Protein AF-A0A7S3W9U7-F1 (afdb_monomer_lite)

pLDDT: mean 86.42, std 11.32, range [38.97, 96.06]

Secondary structure (DSSP, 8-state):
---S-----TT---PPP-----SSTT-EEEEEEEEE-TTS-EEEEEEEEE-----EEES-S--------TT--------EEE-SSS------------TT-

Radius of gyration: 26.74 Å; chains: 1; bounding box: 64×25×73 Å

Structure (mmCIF, N/CA/C/O backbone):
data_AF-A0A7S3W9U7-F1
#
_entry.id   AF-A0A7S3W9U7-F1
#
loop_
_atom_site.group_PDB
_atom_site.id
_atom_site.type_symbol
_atom_site.label_atom_id
_atom_site.label_alt_id
_atom_site.label_comp_id
_atom_site.label_asym_id
_atom_site.label_entity_id
_atom_site.label_seq_id
_atom_site.pdbx_PDB_ins_code
_atom_site.Cartn_x
_atom_site.Cartn_y
_atom_site.Cartn_z
_atom_site.occupancy
_atom_site.B_iso_or_equiv
_atom_site.auth_seq_id
_atom_site.auth_comp_id
_atom_site.auth_asym_id
_atom_site.auth_atom_id
_atom_site.pdbx_PDB_model_num
ATOM 1 N N . ILE A 1 1 ? 9.852 11.378 -12.427 1.00 47.91 1 ILE A N 1
ATOM 2 C CA . ILE A 1 1 ? 10.673 10.814 -13.528 1.00 47.91 1 ILE A CA 1
ATOM 3 C C . ILE A 1 1 ? 11.844 11.771 -13.715 1.00 47.91 1 ILE A C 1
ATOM 5 O O . ILE A 1 1 ? 11.587 12.896 -14.115 1.00 47.91 1 ILE A O 1
ATOM 9 N N . SER A 1 2 ? 13.069 11.423 -13.310 1.00 54.06 2 SER A N 1
ATOM 10 C CA . SER A 1 2 ? 14.172 12.405 -13.241 1.00 54.06 2 SER A CA 1
ATOM 11 C C . SER A 1 2 ? 15.093 12.453 -14.465 1.00 54.06 2 SER A C 1
ATOM 13 O O . SER A 1 2 ? 15.900 13.371 -14.552 1.00 54.06 2 SER A O 1
ATOM 15 N N . SER A 1 3 ? 14.972 11.562 -15.452 1.00 58.53 3 SER A N 1
ATOM 16 C CA . SER A 1 3 ? 15.714 11.714 -16.711 1.00 58.53 3 SER A CA 1
ATOM 17 C C . SER A 1 3 ? 14.983 11.071 -17.890 1.00 58.53 3 SER A C 1
ATOM 19 O O . SER A 1 3 ? 14.531 9.931 -17.827 1.00 58.53 3 SER A O 1
ATOM 21 N N . SER A 1 4 ? 14.839 11.824 -18.983 1.00 74.50 4 SER A N 1
ATOM 22 C CA . SER A 1 4 ? 14.251 11.365 -20.253 1.00 74.50 4 SER A CA 1
ATOM 23 C C . SER A 1 4 ? 15.307 10.924 -21.275 1.00 74.50 4 SER A C 1
ATOM 25 O O . SER A 1 4 ? 14.960 10.489 -22.373 1.00 74.50 4 SER A O 1
ATOM 27 N N . LYS A 1 5 ? 16.598 11.057 -20.936 1.00 83.69 5 LYS A N 1
ATOM 28 C CA . LYS A 1 5 ? 17.762 10.742 -21.778 1.00 83.69 5 LYS A CA 1
ATOM 29 C C . LYS A 1 5 ? 18.934 10.278 -20.904 1.00 83.69 5 LYS A C 1
ATOM 31 O O . LYS A 1 5 ? 19.035 10.687 -19.750 1.00 83.69 5 LYS A O 1
ATOM 36 N N . GLY A 1 6 ? 19.825 9.462 -21.466 1.00 86.62 6 GLY A N 1
ATOM 37 C CA . GLY A 1 6 ? 21.027 8.960 -20.796 1.00 86.62 6 GLY A CA 1
ATOM 38 C C . GLY A 1 6 ? 21.968 8.240 -21.767 1.00 86.62 6 GLY A C 1
ATOM 39 O O . GLY A 1 6 ? 21.616 8.033 -22.927 1.00 86.62 6 GLY A O 1
ATOM 40 N N . SER A 1 7 ? 23.157 7.870 -21.288 1.00 87.25 7 SER A N 1
ATOM 41 C CA . SER A 1 7 ? 24.150 7.084 -22.030 1.00 87.25 7 SER A CA 1
ATOM 42 C C . SER A 1 7 ? 24.588 5.884 -21.193 1.00 87.25 7 SER A C 1
ATOM 44 O O . SER A 1 7 ? 24.703 5.994 -19.973 1.00 87.25 7 SER A O 1
ATOM 46 N N . ILE A 1 8 ? 24.806 4.741 -21.843 1.00 87.94 8 ILE A N 1
ATOM 47 C CA . ILE A 1 8 ? 25.222 3.486 -21.213 1.00 87.94 8 ILE A CA 1
ATOM 48 C C . ILE A 1 8 ? 26.437 2.982 -21.986 1.00 87.94 8 ILE A C 1
ATOM 50 O O . ILE A 1 8 ? 26.384 2.855 -23.210 1.00 87.94 8 ILE A O 1
ATOM 54 N N . ALA A 1 9 ? 27.538 2.727 -21.282 1.00 90.88 9 ALA A N 1
ATOM 55 C CA . ALA A 1 9 ? 28.748 2.197 -21.899 1.00 90.88 9 ALA A CA 1
ATOM 56 C C . ALA A 1 9 ? 28.573 0.714 -22.299 1.00 90.88 9 ALA A C 1
ATOM 58 O O . ALA A 1 9 ? 27.708 0.025 -21.750 1.00 90.88 9 ALA A O 1
ATOM 59 N N . PRO A 1 10 ? 29.390 0.190 -23.231 1.00 90.75 10 PRO A N 1
ATOM 60 C CA . PRO A 1 10 ? 29.332 -1.216 -23.622 1.00 90.75 10 PRO A CA 1
ATOM 61 C C . PRO A 1 10 ? 29.437 -2.161 -22.417 1.00 90.75 10 PRO A C 1
ATOM 63 O O . PRO A 1 10 ? 30.281 -1.980 -21.542 1.00 90.75 10 PRO A O 1
ATOM 66 N N . GLY A 1 11 ? 28.551 -3.158 -22.361 1.00 92.31 11 GLY A N 1
ATOM 67 C CA . GLY A 1 11 ? 28.493 -4.135 -21.268 1.00 92.31 11 GLY A CA 1
ATOM 68 C C . GLY A 1 11 ? 27.947 -3.602 -19.937 1.00 92.31 11 GLY A C 1
ATOM 69 O O . GLY A 1 11 ? 27.839 -4.370 -18.986 1.00 92.31 11 GLY A O 1
ATOM 70 N N . GLN A 1 12 ? 27.586 -2.318 -19.845 1.00 93.19 12 GLN A N 1
ATOM 71 C CA . GLN A 1 12 ? 27.002 -1.738 -18.636 1.00 93.19 12 GLN A CA 1
ATOM 72 C C . GLN A 1 12 ? 25.475 -1.833 -18.632 1.00 93.19 12 GLN A C 1
ATOM 74 O O . GLN A 1 12 ? 24.825 -1.983 -19.665 1.00 93.19 12 GLN A O 1
ATOM 79 N N . SER A 1 13 ? 24.898 -1.714 -17.437 1.00 89.19 13 SER A N 1
ATOM 80 C CA . SER A 1 13 ? 23.452 -1.668 -17.214 1.00 89.19 13 SER A CA 1
ATOM 81 C C . SER A 1 13 ? 23.068 -0.382 -16.491 1.00 89.19 13 SER A C 1
ATOM 83 O O . SER A 1 13 ? 23.823 0.120 -15.661 1.00 89.19 13 SER A O 1
ATOM 85 N N . TYR A 1 14 ? 21.877 0.143 -16.781 1.00 86.62 14 TYR A N 1
ATOM 86 C CA . TYR A 1 14 ? 21.335 1.327 -16.116 1.00 86.62 14 TYR A CA 1
ATOM 87 C C . TYR A 1 14 ? 19.988 1.009 -15.475 1.00 86.62 14 TYR A C 1
ATOM 89 O O . TYR A 1 14 ? 19.093 0.465 -16.122 1.00 86.62 14 TYR A O 1
ATOM 97 N N . LYS A 1 15 ? 19.839 1.359 -14.196 1.00 87.44 15 LYS A N 1
ATOM 98 C CA . LYS A 1 15 ? 18.612 1.121 -13.435 1.00 87.44 15 LYS A CA 1
ATOM 99 C C . LYS A 1 15 ? 17.689 2.330 -13.553 1.00 87.44 15 LYS A C 1
ATOM 101 O O . LYS A 1 15 ? 18.038 3.421 -13.113 1.00 87.44 15 LYS A O 1
ATOM 106 N N . ILE A 1 16 ? 16.503 2.124 -14.120 1.00 84.12 16 ILE A N 1
ATOM 107 C CA . ILE A 1 16 ? 15.458 3.148 -14.200 1.00 84.12 16 ILE A CA 1
ATOM 108 C C . ILE A 1 16 ? 14.460 2.897 -13.074 1.00 84.12 16 ILE A C 1
ATOM 110 O O . ILE A 1 16 ? 13.822 1.847 -13.029 1.00 84.12 16 ILE A O 1
ATOM 114 N N . THR A 1 17 ? 14.310 3.869 -12.177 1.00 87.06 17 THR A N 1
ATOM 115 C CA . THR A 1 17 ? 13.317 3.808 -11.101 1.00 87.06 17 THR A CA 1
ATOM 116 C C . THR A 1 17 ? 12.059 4.558 -11.518 1.00 87.06 17 THR A C 1
ATOM 118 O O . THR A 1 17 ? 12.097 5.764 -11.774 1.00 87.06 17 THR A O 1
ATOM 121 N N . VAL A 1 18 ? 10.931 3.854 -11.543 1.00 86.12 18 VAL A N 1
ATOM 122 C CA . VAL A 1 18 ? 9.602 4.449 -11.706 1.00 86.12 18 VAL A CA 1
ATOM 123 C C . VAL A 1 18 ? 8.888 4.384 -10.363 1.00 86.12 18 VAL A C 1
ATOM 125 O O . VAL A 1 18 ? 8.865 3.334 -9.729 1.00 86.12 18 VAL A O 1
ATOM 128 N N . LYS A 1 19 ? 8.334 5.515 -9.918 1.00 89.12 19 LYS A N 1
ATOM 129 C CA . LYS A 1 19 ? 7.552 5.599 -8.684 1.00 89.12 19 LYS A CA 1
ATOM 130 C C . LYS A 1 19 ? 6.086 5.800 -9.046 1.00 89.12 19 LYS A C 1
ATOM 132 O O . LYS A 1 19 ? 5.762 6.770 -9.728 1.00 89.12 19 LYS A O 1
ATOM 137 N N . TYR A 1 20 ? 5.239 4.890 -8.583 1.00 88.06 20 TYR A N 1
ATOM 138 C CA . TYR A 1 20 ? 3.788 5.011 -8.633 1.00 88.06 20 TYR A CA 1
ATOM 139 C C . TYR A 1 20 ? 3.296 5.488 -7.263 1.00 88.06 20 TYR A C 1
ATOM 141 O O . TYR A 1 20 ? 3.698 4.928 -6.248 1.00 88.06 20 TYR A O 1
ATOM 149 N N . VAL A 1 21 ? 2.515 6.570 -7.232 1.00 86.94 21 VAL A N 1
ATOM 150 C CA . VAL A 1 21 ? 1.951 7.154 -6.003 1.00 86.94 21 VAL A CA 1
ATOM 151 C C . VAL A 1 21 ? 0.493 7.515 -6.295 1.00 86.94 21 VAL A C 1
ATOM 153 O O . VAL A 1 21 ? 0.224 8.654 -6.683 1.00 86.94 21 VAL A O 1
ATOM 156 N N . PRO A 1 22 ? -0.431 6.543 -6.227 1.00 86.94 22 PRO A N 1
ATOM 157 C CA . PRO A 1 22 ? -1.848 6.815 -6.429 1.00 86.94 22 PRO A CA 1
ATOM 158 C C . PRO A 1 22 ? -2.390 7.702 -5.308 1.00 86.94 22 PRO A C 1
ATOM 160 O O . PRO A 1 22 ? -1.869 7.706 -4.194 1.00 86.94 22 PRO A O 1
ATOM 163 N N . SER A 1 23 ? -3.437 8.467 -5.614 1.00 83.69 23 SER A N 1
ATOM 164 C CA . SER A 1 23 ? -4.162 9.277 -4.619 1.00 83.69 23 SER A CA 1
ATOM 165 C C . SER A 1 23 ? -5.564 8.737 -4.332 1.00 83.69 23 SER A C 1
ATOM 167 O O . SER A 1 23 ? -6.220 9.207 -3.406 1.00 83.69 23 SER A O 1
ATOM 169 N N . ILE A 1 24 ? -6.029 7.775 -5.132 1.00 84.25 24 ILE A N 1
ATOM 170 C CA . ILE A 1 24 ? -7.379 7.223 -5.085 1.00 84.25 24 ILE A CA 1
ATOM 171 C C . ILE A 1 24 ? -7.266 5.701 -4.954 1.00 84.25 24 ILE A C 1
ATOM 173 O O . ILE A 1 24 ? -6.467 5.068 -5.642 1.00 84.25 24 ILE A O 1
ATOM 177 N N . VAL A 1 25 ? -8.056 5.125 -4.047 1.00 85.12 25 VAL A N 1
ATOM 178 C CA . VAL A 1 25 ? -8.159 3.671 -3.846 1.00 85.12 25 VAL A CA 1
ATOM 179 C C . VAL A 1 25 ? -8.777 3.013 -5.082 1.00 85.12 25 VAL A C 1
ATOM 181 O O . VAL A 1 25 ? -9.639 3.607 -5.725 1.00 85.12 25 VAL A O 1
ATOM 184 N N . ASP A 1 26 ? -8.324 1.805 -5.420 1.00 85.19 26 ASP A N 1
ATOM 185 C CA . ASP A 1 26 ? -8.754 1.024 -6.590 1.00 85.19 26 ASP A CA 1
ATOM 186 C C . ASP A 1 26 ? -8.459 1.682 -7.951 1.00 85.19 26 ASP A C 1
ATOM 188 O O . ASP A 1 26 ? -8.855 1.173 -9.004 1.00 85.19 26 ASP A O 1
ATOM 192 N N . GLU A 1 27 ? -7.712 2.790 -7.967 1.00 89.19 27 GLU A N 1
ATOM 193 C CA . GLU A 1 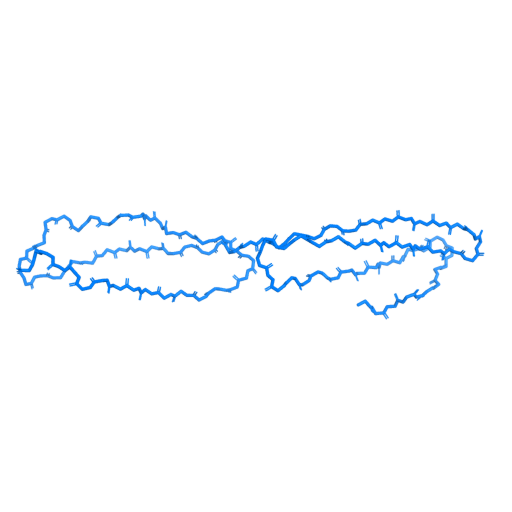27 ? -7.235 3.396 -9.202 1.00 89.19 27 GLU A CA 1
ATOM 194 C C . GLU A 1 27 ? -6.269 2.443 -9.916 1.00 89.19 27 GLU A C 1
ATOM 196 O O . GLU A 1 27 ? -5.307 1.931 -9.341 1.00 89.19 27 GLU A O 1
ATOM 201 N N . VAL A 1 28 ? -6.508 2.225 -11.208 1.00 90.81 28 VAL A N 1
ATOM 202 C CA . VAL A 1 28 ? -5.590 1.497 -12.083 1.00 90.81 28 VAL A CA 1
ATOM 203 C C . VAL A 1 28 ? -4.973 2.490 -13.050 1.00 90.81 28 VAL A C 1
ATOM 205 O O . VAL A 1 28 ? -5.670 3.104 -13.857 1.00 90.81 28 VAL A O 1
ATOM 208 N N . SER A 1 29 ? -3.650 2.609 -13.013 1.00 92.00 29 SER A N 1
ATOM 209 C CA . SER A 1 29 ? -2.911 3.511 -13.893 1.00 92.00 29 SER A CA 1
ATOM 210 C C . SER A 1 29 ? -1.988 2.708 -14.807 1.00 92.00 29 SER A C 1
ATOM 212 O O . SER A 1 29 ? -1.180 1.897 -14.353 1.00 92.00 29 SER A O 1
ATOM 214 N N . CYS A 1 30 ? -2.080 2.957 -16.114 1.00 92.81 30 CYS A N 1
ATOM 215 C CA . CYS A 1 30 ? -1.237 2.321 -17.123 1.00 92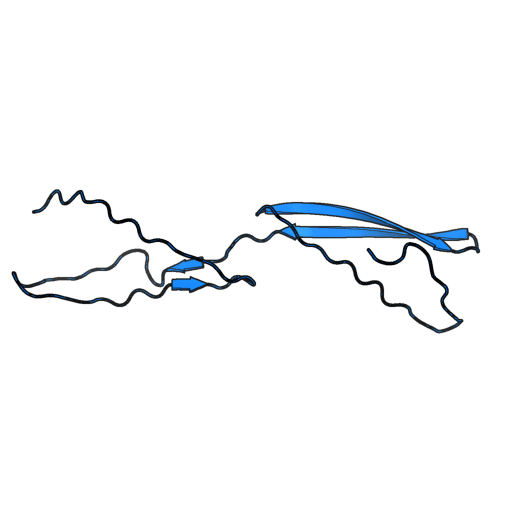.81 30 CYS A CA 1
ATOM 216 C C . CYS A 1 30 ? -0.375 3.375 -17.820 1.00 92.81 30 CYS A C 1
ATOM 218 O O . CYS A 1 30 ? -0.895 4.272 -18.483 1.00 92.81 30 CYS A O 1
ATOM 220 N N . ALA A 1 31 ? 0.945 3.251 -17.699 1.00 91.56 31 ALA A N 1
ATOM 221 C CA . ALA A 1 31 ? 1.903 4.140 -18.342 1.00 91.56 31 ALA A CA 1
ATOM 222 C C . ALA A 1 31 ? 2.672 3.395 -19.436 1.00 91.56 31 ALA A C 1
ATOM 224 O O . ALA A 1 31 ? 3.231 2.325 -19.196 1.00 91.56 31 ALA A O 1
ATOM 225 N N . TYR A 1 32 ? 2.721 3.976 -20.633 1.00 92.75 32 TYR A N 1
ATOM 226 C CA . TYR A 1 32 ? 3.426 3.417 -21.783 1.00 92.75 32 TYR A CA 1
ATOM 227 C C . TYR A 1 32 ? 4.756 4.134 -21.979 1.00 92.75 32 TYR A C 1
ATOM 229 O O . TYR A 1 32 ? 4.812 5.360 -22.068 1.00 92.75 32 TYR A O 1
ATOM 237 N N . TYR A 1 33 ? 5.826 3.358 -22.093 1.00 90.44 33 TYR A N 1
ATOM 238 C CA . TYR A 1 33 ? 7.177 3.858 -22.271 1.00 90.44 33 TYR A CA 1
ATOM 239 C C . TYR A 1 33 ? 7.768 3.368 -23.579 1.00 90.44 33 TYR A C 1
ATOM 241 O O . TYR A 1 33 ? 7.473 2.291 -24.102 1.00 90.44 33 TYR A O 1
ATOM 249 N N . THR A 1 34 ? 8.637 4.205 -24.119 1.00 91.56 34 THR A N 1
ATOM 250 C CA . THR A 1 34 ? 9.409 3.913 -25.310 1.00 91.56 34 THR A CA 1
ATOM 251 C C . THR A 1 34 ? 10.830 4.389 -25.074 1.00 91.56 34 THR A C 1
ATOM 253 O O . THR A 1 34 ? 11.059 5.583 -24.897 1.00 91.56 34 THR A O 1
ATOM 256 N N . ILE A 1 35 ? 11.784 3.466 -25.127 1.00 89.31 35 ILE A N 1
ATOM 257 C CA . ILE A 1 35 ? 13.210 3.776 -25.161 1.00 89.31 35 ILE A CA 1
ATOM 258 C C . ILE A 1 35 ? 13.652 3.703 -26.618 1.00 89.31 35 ILE A C 1
ATOM 260 O O . ILE A 1 35 ? 13.417 2.701 -27.290 1.00 89.31 35 ILE A O 1
ATOM 264 N N . LYS A 1 36 ? 14.273 4.776 -27.106 1.00 90.88 36 LYS A N 1
ATOM 265 C CA . LYS A 1 36 ? 14.874 4.840 -28.441 1.00 90.88 36 LYS A CA 1
ATOM 266 C C . LYS A 1 36 ? 16.382 4.944 -28.289 1.00 90.88 36 LYS A C 1
ATOM 268 O O . LYS A 1 36 ? 16.855 5.776 -27.516 1.00 90.88 36 LYS A O 1
ATOM 273 N N . THR A 1 37 ? 17.124 4.130 -29.027 1.00 89.06 37 THR A N 1
ATOM 274 C CA . THR A 1 37 ? 18.576 4.275 -29.142 1.00 89.06 37 THR A CA 1
ATOM 275 C C . THR A 1 37 ? 18.924 5.038 -30.416 1.00 89.06 37 THR A C 1
ATOM 277 O O . THR A 1 37 ? 18.176 5.025 -31.392 1.00 89.06 37 THR A O 1
ATOM 280 N N . MET A 1 38 ? 20.084 5.699 -30.422 1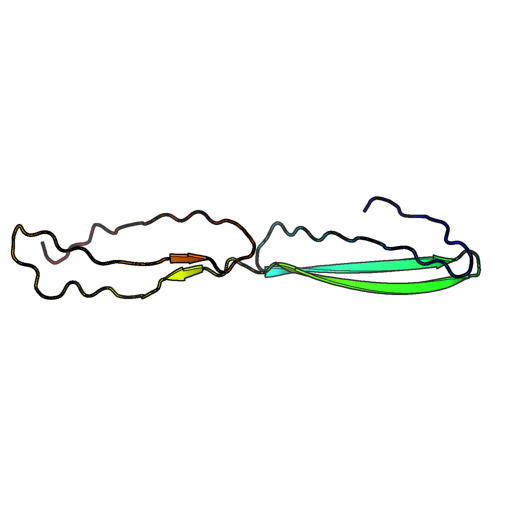.00 85.69 38 MET A N 1
ATOM 281 C CA . MET A 1 38 ? 20.581 6.420 -31.603 1.00 85.69 38 MET A CA 1
ATOM 282 C C . MET A 1 38 ? 20.788 5.494 -32.812 1.00 85.69 38 MET A C 1
ATOM 284 O O . MET A 1 38 ? 20.663 5.936 -33.946 1.00 85.69 38 MET A O 1
ATOM 288 N N . GLY A 1 39 ? 21.047 4.203 -32.572 1.00 85.25 39 GLY A N 1
ATOM 289 C CA . GLY A 1 39 ? 21.159 3.180 -33.617 1.00 85.25 39 GLY A CA 1
ATOM 290 C C . GLY A 1 39 ? 19.821 2.728 -34.214 1.00 85.25 39 GLY A C 1
ATOM 291 O O . GLY A 1 39 ? 19.806 1.770 -34.974 1.00 85.25 39 GLY A O 1
ATOM 292 N N . GLY A 1 40 ? 18.701 3.366 -33.854 1.00 86.25 40 GLY A N 1
ATOM 293 C CA . GLY A 1 40 ? 17.377 3.081 -34.416 1.00 86.25 40 GLY A CA 1
ATOM 294 C C . GLY A 1 40 ? 16.591 1.979 -33.702 1.00 86.25 40 GLY A C 1
ATOM 295 O O . GLY A 1 40 ? 15.418 1.778 -34.011 1.00 86.25 40 GLY A O 1
ATOM 296 N N . ASN A 1 41 ? 17.181 1.303 -32.711 1.00 89.94 41 ASN A N 1
ATOM 297 C CA . ASN A 1 41 ? 16.464 0.293 -31.936 1.00 89.94 41 ASN A CA 1
ATOM 298 C C . ASN A 1 41 ? 15.444 0.953 -31.002 1.00 89.94 41 ASN A C 1
ATOM 300 O O . ASN A 1 41 ? 15.707 1.991 -30.385 1.00 89.94 41 ASN A O 1
ATOM 304 N N . GLN A 1 42 ? 14.285 0.312 -30.863 1.00 92.25 42 GLN A N 1
ATOM 305 C CA . GLN A 1 42 ? 13.205 0.774 -30.004 1.00 92.25 42 GLN A CA 1
ATOM 306 C C . GLN A 1 42 ? 12.760 -0.343 -29.063 1.00 92.25 42 GLN A C 1
ATOM 308 O O . GLN A 1 42 ? 12.420 -1.435 -29.507 1.00 92.25 42 GLN A O 1
ATOM 313 N N . LEU A 1 43 ? 12.694 -0.041 -27.768 1.00 90.00 43 LEU A N 1
ATOM 314 C CA . LEU A 1 43 ? 12.081 -0.901 -26.763 1.00 90.00 43 LEU A CA 1
ATOM 315 C C . LEU A 1 43 ? 10.792 -0.243 -26.277 1.00 90.00 43 LEU A C 1
ATOM 317 O O . LEU A 1 43 ? 10.815 0.888 -25.791 1.00 90.00 43 LEU A O 1
ATOM 321 N N . LYS A 1 44 ? 9.670 -0.948 -26.411 1.00 93.50 44 LYS A N 1
ATOM 322 C CA . LYS A 1 44 ? 8.365 -0.515 -25.902 1.00 93.50 44 LYS A CA 1
ATOM 323 C C . LYS A 1 44 ? 7.976 -1.405 -24.735 1.00 93.50 44 LYS A C 1
ATOM 325 O O . LYS A 1 44 ? 8.076 -2.622 -24.835 1.00 93.50 44 LYS A O 1
ATOM 330 N N . PHE A 1 45 ? 7.509 -0.800 -23.656 1.00 92.00 45 PHE A N 1
ATOM 331 C CA . PHE A 1 45 ? 6.956 -1.521 -22.517 1.00 92.00 45 PHE A CA 1
ATOM 332 C C . PHE A 1 45 ? 5.895 -0.662 -21.844 1.00 92.00 45 PHE A C 1
ATOM 334 O O . PHE A 1 45 ? 5.830 0.549 -22.059 1.00 92.00 45 PHE A O 1
ATOM 341 N N . HIS A 1 46 ? 5.052 -1.288 -21.039 1.00 93.25 46 HIS A N 1
ATOM 342 C CA . HIS A 1 46 ? 4.073 -0.588 -20.227 1.00 93.25 46 HIS A CA 1
ATOM 343 C C . HIS A 1 46 ? 4.216 -1.030 -18.779 1.00 93.25 46 HIS A C 1
ATOM 345 O O . HIS A 1 46 ? 4.641 -2.149 -18.497 1.00 93.25 46 HIS A O 1
ATOM 351 N N . LEU A 1 47 ? 3.879 -0.125 -17.873 1.00 93.62 47 LEU A N 1
ATOM 352 C CA . LEU A 1 47 ? 3.798 -0.388 -16.448 1.00 93.62 47 LEU A CA 1
ATOM 353 C C . LEU A 1 47 ? 2.341 -0.225 -16.035 1.00 93.62 47 LEU A C 1
ATOM 355 O O . LEU A 1 47 ? 1.712 0.777 -16.381 1.00 93.62 47 LEU A O 1
ATOM 359 N N . ARG A 1 48 ? 1.819 -1.213 -15.310 1.00 94.25 48 ARG A N 1
ATOM 360 C CA . ARG A 1 48 ? 0.490 -1.179 -14.701 1.00 94.25 48 ARG A CA 1
ATOM 361 C C . ARG A 1 48 ? 0.669 -1.045 -13.194 1.00 94.25 48 ARG A C 1
ATOM 363 O O . ARG A 1 48 ? 1.265 -1.921 -12.576 1.00 94.25 48 ARG A O 1
ATOM 370 N N . GLY A 1 49 ? 0.185 0.057 -12.639 1.00 92.31 49 GLY A N 1
ATOM 371 C CA . GLY A 1 49 ? 0.025 0.255 -11.203 1.00 92.31 49 GLY A CA 1
ATOM 372 C C . GLY A 1 49 ? -1.434 0.047 -10.820 1.00 92.31 49 GLY A C 1
ATOM 373 O O . GLY A 1 49 ? -2.329 0.415 -11.583 1.00 92.31 49 GLY A O 1
ATOM 374 N N . GLN A 1 50 ? -1.666 -0.562 -9.664 1.00 91.31 50 GLN A N 1
ATOM 375 C CA . GLN A 1 50 ? -2.987 -0.685 -9.062 1.00 91.31 50 GLN A CA 1
ATOM 376 C C . GLN A 1 50 ? -2.886 -0.188 -7.625 1.00 91.31 50 GLN A C 1
ATOM 378 O O . GLN A 1 50 ? -1.991 -0.608 -6.894 1.00 91.31 50 GLN A O 1
ATOM 383 N N . ALA A 1 51 ? -3.750 0.753 -7.263 1.00 89.25 51 ALA A N 1
ATOM 384 C CA . ALA A 1 51 ? -3.871 1.238 -5.903 1.00 89.25 51 ALA A CA 1
ATOM 385 C C . ALA A 1 51 ? -4.671 0.223 -5.090 1.00 89.25 51 ALA A C 1
ATOM 387 O O . ALA A 1 51 ? -5.856 0.017 -5.348 1.00 89.25 51 ALA A O 1
ATOM 388 N N . GLU A 1 52 ? -4.026 -0.421 -4.126 1.00 84.75 52 GLU A N 1
ATOM 389 C CA . GLU A 1 52 ? -4.727 -1.271 -3.172 1.00 84.75 52 GLU A CA 1
ATOM 390 C C . GLU A 1 52 ? -5.329 -0.399 -2.071 1.00 84.75 52 GLU A C 1
ATOM 392 O O . GLU A 1 52 ? -4.708 0.546 -1.578 1.00 84.75 52 GLU A O 1
ATOM 397 N N . GLY A 1 53 ? -6.584 -0.681 -1.730 1.00 84.12 53 GLY A N 1
ATOM 398 C CA . GLY A 1 53 ? -7.234 -0.049 -0.595 1.00 84.12 53 GLY A CA 1
ATOM 399 C C . GLY A 1 53 ? -6.639 -0.493 0.732 1.00 84.12 53 GLY A C 1
ATOM 400 O O . GLY A 1 53 ? -5.819 -1.403 0.822 1.00 84.12 53 GLY A O 1
ATOM 401 N N . TYR A 1 54 ? -7.113 0.142 1.794 1.00 87.25 54 TYR A N 1
ATOM 402 C CA . TYR A 1 54 ? -6.752 -0.259 3.140 1.00 87.25 54 TYR A CA 1
ATOM 403 C C . TYR A 1 54 ? -7.288 -1.659 3.470 1.00 87.25 54 TYR A C 1
ATOM 405 O O . TYR A 1 54 ? -8.494 -1.903 3.411 1.00 87.25 54 TYR A O 1
ATOM 413 N N . ASN A 1 55 ? -6.399 -2.556 3.889 1.00 90.75 55 ASN A N 1
ATOM 414 C CA . ASN A 1 55 ? -6.738 -3.851 4.459 1.00 90.75 55 ASN A CA 1
ATOM 415 C C . ASN A 1 55 ? -6.810 -3.729 5.988 1.00 90.75 55 ASN A C 1
ATOM 417 O O . ASN A 1 55 ? -5.808 -3.850 6.697 1.00 90.75 55 ASN A O 1
ATOM 421 N N . VAL A 1 56 ? -8.010 -3.445 6.499 1.00 92.31 56 VAL A N 1
ATOM 422 C CA . VAL A 1 56 ? -8.277 -3.339 7.939 1.00 92.31 56 VAL A CA 1
ATOM 423 C C . VAL A 1 56 ? -9.426 -4.248 8.323 1.00 92.31 56 VAL A C 1
ATOM 425 O O . VAL A 1 56 ? -10.468 -4.266 7.667 1.00 92.31 56 VAL A O 1
ATOM 428 N N . HIS A 1 57 ? -9.269 -4.961 9.433 1.00 93.56 57 HIS A N 1
ATOM 429 C CA . HIS A 1 57 ? -10.324 -5.812 9.959 1.00 93.56 57 HIS A CA 1
ATOM 430 C C . HIS A 1 57 ? -10.351 -5.845 11.489 1.00 93.56 57 HIS A C 1
ATOM 432 O O . HIS A 1 57 ? -9.364 -5.583 12.177 1.00 93.56 57 HIS A O 1
ATOM 438 N N . LEU A 1 58 ? -11.524 -6.169 12.029 1.00 95.56 58 LEU A N 1
ATOM 439 C CA . LEU A 1 58 ? -11.715 -6.419 13.453 1.00 95.56 58 LEU A CA 1
ATOM 440 C C . LEU A 1 58 ? -11.496 -7.901 13.747 1.00 95.56 58 LEU A C 1
ATOM 442 O O . LEU A 1 58 ? -11.936 -8.758 12.983 1.00 95.56 58 LEU A O 1
ATOM 446 N N . SER A 1 59 ? -10.902 -8.192 14.902 1.00 96.06 59 SER A N 1
ATOM 447 C CA . SER A 1 59 ? -10.784 -9.561 15.436 1.00 96.06 59 SER A CA 1
ATOM 448 C C . SER A 1 59 ? -12.128 -10.291 15.570 1.00 96.06 59 SER A C 1
ATOM 450 O O . SER A 1 59 ? -12.173 -11.516 15.507 1.00 96.06 59 SER A O 1
ATOM 452 N N . THR A 1 60 ? -13.233 -9.558 15.730 1.00 94.69 60 THR A N 1
ATOM 453 C CA . THR A 1 60 ? -14.600 -10.088 15.668 1.00 94.69 60 THR A CA 1
ATOM 454 C C . THR A 1 60 ? -15.580 -9.010 15.205 1.00 94.69 60 THR A C 1
ATOM 456 O O . THR A 1 60 ? -15.364 -7.819 15.423 1.00 94.69 60 THR A O 1
ATOM 459 N N . ARG A 1 61 ? -16.688 -9.429 14.584 1.00 91.94 61 ARG A N 1
ATOM 460 C CA . ARG A 1 61 ? -17.807 -8.553 14.190 1.00 91.94 61 ARG A CA 1
ATOM 461 C C . ARG A 1 61 ? -18.868 -8.415 15.283 1.00 91.94 61 ARG A C 1
ATOM 463 O O . ARG A 1 61 ? -19.731 -7.548 15.193 1.00 91.94 61 ARG A O 1
ATOM 470 N N . THR A 1 62 ? -18.819 -9.267 16.304 1.00 92.00 62 THR A N 1
ATOM 471 C CA . THR A 1 62 ? -19.805 -9.302 17.388 1.00 92.00 62 THR A CA 1
ATOM 472 C C . THR A 1 62 ? -19.109 -9.600 18.707 1.00 92.00 62 THR A C 1
ATOM 474 O O . THR A 1 62 ? -18.243 -10.473 18.785 1.00 92.00 62 THR A O 1
ATOM 477 N N . ILE A 1 63 ? -19.485 -8.868 19.755 1.00 92.62 63 ILE A N 1
ATOM 478 C CA . ILE A 1 63 ? -18.929 -9.027 21.098 1.00 92.62 63 ILE A CA 1
ATOM 479 C C . ILE A 1 63 ? -20.071 -9.356 22.050 1.00 92.62 63 ILE A C 1
ATOM 481 O O . ILE A 1 63 ? -20.946 -8.529 22.299 1.00 92.62 63 ILE A O 1
ATOM 485 N N . HIS A 1 64 ? -20.045 -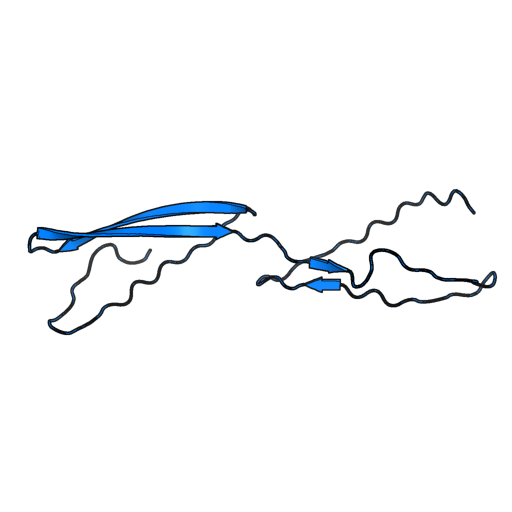10.564 22.607 1.00 91.94 64 HIS A N 1
ATOM 486 C CA . HIS A 1 64 ? -20.996 -10.977 23.630 1.00 91.94 64 HIS A CA 1
ATOM 487 C C . HIS A 1 64 ? -20.451 -10.642 25.020 1.00 91.94 64 HIS A C 1
ATOM 489 O O . HIS A 1 64 ? -19.425 -11.167 25.465 1.00 91.94 64 HIS A O 1
ATOM 495 N N . PHE A 1 65 ? -21.162 -9.766 25.725 1.00 91.38 65 PHE A N 1
ATOM 496 C CA . PHE A 1 65 ? -20.849 -9.443 27.116 1.00 91.38 65 PHE A CA 1
ATOM 497 C C . PHE A 1 65 ? -21.379 -10.499 28.093 1.00 91.38 65 PHE A C 1
ATOM 499 O O . PHE A 1 65 ? -20.840 -10.617 29.189 1.00 91.38 65 PHE A O 1
ATOM 506 N N . GLY A 1 66 ? -22.327 -11.339 27.662 1.00 90.62 66 GLY A N 1
ATOM 507 C CA . GLY A 1 66 ? -22.949 -12.353 28.511 1.00 90.62 66 GLY A CA 1
ATOM 508 C C . GLY A 1 66 ? -23.842 -11.716 29.573 1.00 90.62 66 GLY A C 1
ATOM 509 O O . GLY A 1 66 ? -24.414 -10.650 29.347 1.00 90.62 66 GLY A O 1
ATOM 510 N N . GLU A 1 67 ? -23.954 -12.372 30.723 1.00 89.81 67 GLU A N 1
ATOM 511 C CA . GLU A 1 67 ? -24.657 -11.825 31.881 1.00 89.81 67 GLU A CA 1
ATOM 512 C C . GLU A 1 67 ? -23.788 -10.767 32.572 1.00 89.81 67 GLU A C 1
ATOM 514 O O . GLU A 1 67 ? -22.654 -11.034 32.972 1.00 89.81 67 GLU A O 1
ATOM 519 N N . VAL A 1 68 ? -24.319 -9.551 32.699 1.00 90.94 68 VAL A N 1
ATOM 520 C CA . VAL A 1 68 ? -23.653 -8.434 33.375 1.00 90.94 68 VAL A CA 1
ATOM 521 C C . VAL A 1 68 ? -24.549 -7.981 34.516 1.00 90.94 68 VAL A C 1
ATOM 523 O O . VAL A 1 68 ? -25.682 -7.557 34.296 1.00 90.94 68 VAL A O 1
ATOM 526 N N . GLN A 1 69 ? -24.048 -8.076 35.745 1.00 90.25 69 GLN A N 1
ATOM 527 C CA . GLN A 1 69 ? -24.810 -7.659 36.917 1.00 90.25 69 GLN A CA 1
ATOM 528 C C . GLN A 1 69 ? -25.045 -6.146 36.898 1.00 90.25 69 GLN A C 1
ATOM 530 O O . GLN A 1 69 ? -24.172 -5.356 36.529 1.00 90.25 69 GLN A O 1
ATOM 535 N N . THR A 1 70 ? -26.228 -5.725 37.344 1.00 89.62 70 THR A N 1
ATOM 536 C CA . THR A 1 70 ? -26.572 -4.304 37.432 1.00 89.62 70 THR A CA 1
ATOM 537 C C . THR A 1 70 ? -25.543 -3.549 38.266 1.00 89.62 70 THR A C 1
ATOM 539 O O . THR A 1 70 ? -25.168 -4.006 39.346 1.00 89.62 70 THR A O 1
ATOM 542 N N . LYS A 1 71 ? -25.140 -2.366 37.789 1.00 91.06 71 LYS A N 1
ATOM 543 C CA . LYS A 1 71 ? -24.115 -1.503 38.406 1.00 91.06 71 LYS A CA 1
ATOM 544 C C . LYS A 1 71 ? -22.686 -2.068 38.382 1.00 91.06 71 LYS A C 1
ATOM 546 O O . LYS A 1 71 ? -21.810 -1.470 39.000 1.00 91.06 71 LYS A O 1
ATOM 551 N N . GLN A 1 72 ? -22.430 -3.167 37.670 1.00 89.81 72 GLN A N 1
ATOM 552 C CA . GLN A 1 72 ? -21.074 -3.661 37.426 1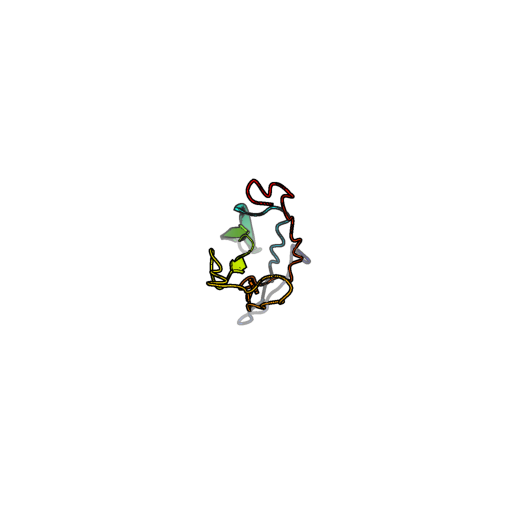.00 89.81 72 GLN A CA 1
ATOM 553 C C . GLN A 1 72 ? -20.611 -3.346 36.006 1.00 89.81 72 GLN A C 1
ATOM 555 O O . GLN A 1 72 ? -21.399 -3.310 35.061 1.00 89.81 72 GLN A O 1
ATOM 560 N N . THR A 1 73 ? -19.303 -3.150 35.861 1.00 90.88 73 THR A N 1
ATOM 561 C CA . THR A 1 73 ? -18.654 -2.920 34.568 1.00 90.88 73 THR A CA 1
ATOM 562 C C . THR A 1 73 ? -17.987 -4.203 34.100 1.00 90.88 73 THR A C 1
ATOM 564 O O . THR A 1 73 ? -17.220 -4.816 34.839 1.00 90.88 73 THR A O 1
ATOM 567 N N . THR A 1 74 ? -18.241 -4.587 32.850 1.00 92.00 74 THR A N 1
ATOM 568 C CA . THR A 1 74 ? -17.569 -5.710 32.191 1.00 92.00 74 THR A CA 1
ATOM 569 C C . THR A 1 74 ? -16.808 -5.210 30.974 1.00 92.00 74 THR A C 1
ATOM 571 O O . THR A 1 74 ? -17.365 -4.498 30.145 1.00 92.00 74 THR A O 1
ATOM 574 N N . ASN A 1 75 ? -15.547 -5.624 30.842 1.00 93.00 75 ASN A N 1
ATOM 575 C CA . ASN A 1 75 ? -14.691 -5.256 29.717 1.00 93.00 75 ASN A CA 1
ATOM 576 C C . ASN A 1 75 ? -14.504 -6.438 28.759 1.00 93.00 75 ASN A C 1
ATOM 578 O O . ASN A 1 75 ? -14.494 -7.607 29.163 1.00 93.00 75 ASN A O 1
ATOM 582 N N . ARG A 1 76 ? -14.333 -6.126 27.475 1.00 94.00 76 ARG A N 1
ATOM 583 C CA . ARG A 1 76 ? -13.974 -7.079 26.423 1.00 94.00 76 ARG A CA 1
ATOM 584 C C . ARG A 1 76 ? -12.891 -6.461 25.553 1.00 94.00 76 ARG A C 1
ATOM 586 O O . ARG A 1 76 ? -12.896 -5.255 25.324 1.00 94.00 76 ARG A O 1
ATOM 593 N N . LEU A 1 77 ? -11.969 -7.299 25.094 1.00 94.94 77 LEU A N 1
ATOM 594 C CA . LEU A 1 77 ? -10.921 -6.884 24.175 1.00 94.94 77 LEU A CA 1
ATOM 595 C C . LEU A 1 77 ? -11.446 -6.976 22.739 1.00 94.94 77 LEU A C 1
ATOM 597 O O . LEU A 1 77 ? -11.983 -8.009 22.344 1.00 94.94 77 LEU A O 1
ATOM 601 N N . LEU A 1 78 ? -11.254 -5.910 21.968 1.00 94.38 78 LEU A N 1
ATOM 602 C CA . LEU A 1 78 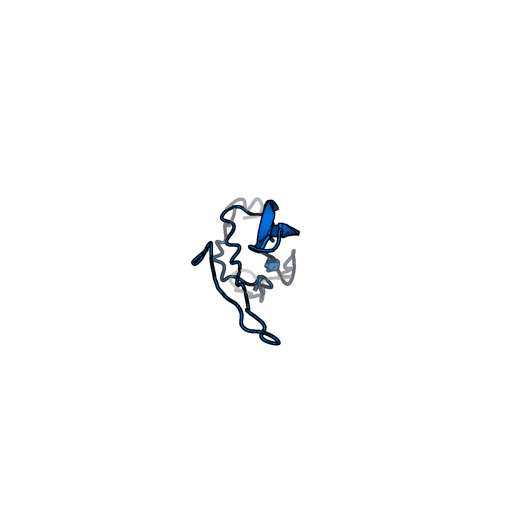? -11.452 -5.887 20.524 1.00 94.38 78 LEU A CA 1
ATOM 603 C C . LEU A 1 78 ? -10.156 -5.403 19.886 1.00 94.38 78 LEU A C 1
ATOM 605 O O . LEU A 1 78 ? -9.759 -4.257 20.083 1.00 94.38 78 LEU A O 1
ATOM 609 N N . ASN A 1 79 ? -9.510 -6.275 19.121 1.00 95.44 79 ASN A N 1
ATOM 610 C CA . ASN A 1 79 ? -8.328 -5.910 18.350 1.00 95.44 79 ASN A CA 1
ATOM 611 C C . ASN A 1 79 ? -8.735 -5.426 16.956 1.00 95.44 79 ASN A C 1
ATOM 613 O O . ASN A 1 79 ? -9.617 -6.024 16.326 1.00 95.44 79 ASN A O 1
ATOM 617 N N . ILE A 1 80 ? -8.066 -4.370 16.496 1.00 94.81 80 ILE A N 1
ATOM 618 C CA . ILE A 1 80 ? -8.107 -3.872 15.120 1.00 94.81 80 ILE A CA 1
ATOM 619 C C . ILE A 1 80 ? -6.777 -4.249 14.475 1.00 94.81 80 ILE A C 1
ATOM 621 O O . ILE A 1 80 ? -5.717 -3.938 15.019 1.00 94.81 80 ILE A O 1
ATOM 625 N N . HIS A 1 81 ? -6.836 -4.897 13.322 1.00 94.94 81 HIS A N 1
ATOM 626 C CA . HIS A 1 81 ? -5.665 -5.289 12.555 1.00 94.94 81 HIS A CA 1
ATOM 627 C C . HIS A 1 81 ? -5.577 -4.411 11.310 1.00 94.94 81 HIS A C 1
ATOM 629 O O . HIS A 1 81 ? -6.528 -4.354 10.532 1.00 94.94 81 HIS A O 1
ATOM 635 N N . ASN A 1 82 ? -4.452 -3.713 11.148 1.00 93.81 82 ASN A N 1
ATOM 636 C CA . ASN A 1 82 ? -4.098 -3.027 9.911 1.00 93.81 82 ASN A CA 1
ATOM 637 C C . ASN A 1 82 ? -3.023 -3.849 9.196 1.00 93.81 82 ASN A C 1
ATOM 639 O O . ASN A 1 82 ? -1.884 -3.901 9.653 1.00 93.81 82 ASN A O 1
ATOM 643 N N . GLU A 1 83 ? -3.404 -4.480 8.093 1.00 92.00 83 GLU A N 1
ATOM 644 C CA . GLU A 1 83 ? -2.526 -5.256 7.212 1.00 92.00 83 GLU A CA 1
ATOM 645 C C . GLU A 1 83 ? -2.189 -4.493 5.921 1.00 92.00 83 GLU A C 1
ATOM 647 O O . GLU A 1 83 ? -1.741 -5.080 4.939 1.00 92.00 83 GLU A O 1
ATOM 652 N N . SER A 1 84 ? -2.422 -3.181 5.907 1.00 88.81 84 SER A N 1
ATOM 653 C CA . SER A 1 84 ? -2.041 -2.301 4.801 1.00 88.81 84 SER A CA 1
ATOM 654 C C . SER A 1 84 ? -0.562 -1.916 4.895 1.00 88.81 84 SER A C 1
ATOM 656 O O . SER A 1 84 ? 0.043 -1.941 5.967 1.00 88.81 84 SER A O 1
ATOM 658 N N . ASP A 1 85 ? 0.008 -1.461 3.784 1.00 85.88 85 ASP A N 1
ATOM 659 C CA . ASP A 1 85 ? 1.361 -0.896 3.703 1.00 85.88 85 ASP A CA 1
ATOM 660 C C . ASP A 1 85 ? 1.454 0.559 4.209 1.00 85.88 85 ASP A C 1
ATOM 662 O O . ASP A 1 85 ? 2.544 1.131 4.307 1.00 85.88 85 ASP A O 1
ATOM 666 N N . LEU A 1 86 ? 0.310 1.155 4.559 1.00 84.25 86 LEU A N 1
ATOM 667 C CA . LEU A 1 86 ? 0.178 2.534 5.012 1.00 84.25 86 LEU A CA 1
ATOM 668 C C . LEU A 1 86 ? -0.425 2.630 6.427 1.00 84.25 86 LEU A C 1
ATOM 670 O O . LEU A 1 86 ? -1.280 1.824 6.813 1.00 84.25 86 LEU A O 1
ATOM 674 N N . PRO A 1 87 ? -0.021 3.645 7.217 1.00 86.69 87 PRO A N 1
ATOM 675 C CA . PRO A 1 87 ? -0.661 3.951 8.491 1.00 86.69 87 PRO A CA 1
ATOM 676 C C . PRO A 1 87 ? -2.093 4.461 8.278 1.00 86.69 87 PRO A C 1
ATOM 678 O O . PRO A 1 87 ? -2.374 5.186 7.324 1.00 86.69 87 PRO A O 1
ATOM 681 N N . ILE A 1 88 ? -2.992 4.109 9.199 1.00 87.19 88 ILE A N 1
ATOM 682 C CA . ILE A 1 88 ? -4.430 4.402 9.114 1.00 87.19 88 ILE A CA 1
ATOM 683 C C . ILE A 1 88 ? -4.925 5.008 10.423 1.00 87.19 88 ILE A C 1
ATOM 685 O O . ILE A 1 88 ? -4.459 4.651 11.504 1.00 87.19 88 ILE A O 1
ATOM 689 N N . SER A 1 89 ? -5.904 5.906 10.315 1.00 90.00 89 SER A N 1
ATOM 690 C CA . SER A 1 89 ? -6.677 6.432 11.444 1.00 90.00 89 SER A CA 1
ATOM 691 C C . SER A 1 89 ? -8.078 5.823 11.466 1.00 90.00 89 SER A C 1
ATOM 693 O O . SER A 1 89 ? -8.685 5.625 10.416 1.00 90.00 89 SER A O 1
ATOM 695 N N . PHE A 1 90 ? -8.599 5.546 12.659 1.00 89.50 90 PHE A N 1
ATOM 696 C CA . PHE A 1 90 ? -9.933 4.981 12.859 1.00 89.50 90 PHE A CA 1
ATOM 697 C C . PHE A 1 90 ? -10.752 5.844 13.820 1.00 89.50 90 PHE A C 1
ATOM 699 O O . PHE A 1 90 ? -10.212 6.462 14.738 1.00 89.50 90 PHE A O 1
ATOM 706 N N . GLN A 1 91 ? -12.070 5.861 13.619 1.00 91.00 91 GLN A N 1
ATOM 707 C CA . GLN A 1 91 ? -13.026 6.528 14.495 1.00 91.00 91 GLN A CA 1
ATOM 708 C C . GLN A 1 91 ? -14.152 5.559 14.841 1.00 91.00 91 GLN A C 1
ATOM 710 O O . GLN A 1 91 ? -14.728 4.921 13.961 1.00 91.00 91 GLN A O 1
ATOM 715 N N . PHE A 1 92 ? -14.483 5.476 16.127 1.00 87.62 92 PHE A N 1
ATOM 716 C CA . PHE A 1 92 ? -15.656 4.747 16.587 1.00 87.62 92 PHE A CA 1
ATOM 717 C C . PHE A 1 92 ? -16.859 5.680 16.650 1.00 87.62 92 PHE A C 1
ATOM 719 O O . PHE A 1 92 ? -16.776 6.784 17.189 1.00 87.62 92 PHE A O 1
ATOM 726 N N . MET A 1 93 ? -17.984 5.208 16.125 1.00 87.38 93 MET A N 1
ATOM 727 C CA . MET A 1 93 ? -19.285 5.842 16.282 1.00 87.38 93 MET A CA 1
ATOM 728 C C . MET A 1 93 ? -20.176 4.884 17.060 1.00 87.38 93 MET A C 1
ATOM 730 O O . MET A 1 93 ? -20.269 3.706 16.721 1.00 87.38 93 MET A O 1
ATOM 734 N N . THR A 1 94 ? -20.800 5.382 18.120 1.00 84.19 94 THR A N 1
ATOM 735 C CA . THR A 1 94 ? -21.790 4.633 18.887 1.00 84.19 94 THR A CA 1
ATOM 736 C C . THR A 1 94 ? -23.159 5.235 18.624 1.00 84.19 94 THR A C 1
ATOM 738 O O . THR A 1 94 ? -23.372 6.438 18.786 1.00 84.19 94 THR A O 1
ATOM 741 N N . GLU A 1 95 ? -24.104 4.404 18.204 1.00 82.69 95 GLU A N 1
ATOM 742 C CA . GLU A 1 95 ? -25.497 4.822 18.135 1.00 82.69 95 GLU A CA 1
ATOM 743 C C . GLU A 1 95 ? -26.091 4.774 19.545 1.00 82.69 95 GLU A C 1
ATOM 745 O O . GLU A 1 95 ? -25.943 3.790 20.267 1.00 82.69 95 GLU A O 1
ATOM 750 N N . LYS A 1 96 ? -26.772 5.848 19.959 1.00 69.69 96 LYS A N 1
ATOM 751 C CA . LYS A 1 96 ? -27.441 5.933 21.270 1.00 69.69 96 LYS A CA 1
ATOM 752 C C . LYS A 1 96 ? -28.742 5.124 21.350 1.00 69.69 96 LYS A C 1
ATOM 754 O O . LYS A 1 96 ? -29.440 5.227 22.357 1.00 69.69 96 LYS A O 1
ATOM 759 N N . CYS A 1 97 ? -29.100 4.359 20.318 1.00 56.22 97 CYS A N 1
ATOM 760 C CA . CYS A 1 97 ? -30.360 3.620 20.250 1.00 56.22 97 CYS A CA 1
ATOM 761 C C . CYS A 1 97 ? -30.353 2.382 21.159 1.00 56.22 97 CYS A C 1
ATOM 763 O O . CYS A 1 97 ? -30.426 1.243 20.709 1.00 56.22 97 CYS A O 1
ATOM 765 N N . ASN A 1 98 ? -30.332 2.619 22.467 1.00 49.75 98 ASN A N 1
ATOM 766 C CA . ASN A 1 98 ? -30.740 1.637 23.451 1.00 49.75 98 ASN A CA 1
ATOM 767 C C . ASN A 1 98 ? -32.273 1.585 23.449 1.00 49.75 98 ASN A C 1
ATOM 769 O O . ASN A 1 98 ? -32.929 2.375 24.120 1.00 49.75 98 ASN A O 1
ATOM 773 N N . LEU A 1 99 ? -32.844 0.637 22.706 1.00 51.16 99 LEU A N 1
ATOM 774 C CA . LEU A 1 99 ? -34.244 0.209 22.857 1.00 51.16 99 LEU A CA 1
ATOM 775 C C . LEU A 1 99 ? -34.481 -0.595 24.156 1.00 51.16 99 LEU A C 1
ATOM 777 O O . LEU A 1 99 ? -35.602 -1.017 24.417 1.00 51.16 99 LEU A O 1
ATOM 781 N N . PHE A 1 100 ? -33.438 -0.796 24.968 1.00 49.16 100 PHE A N 1
ATOM 782 C CA . PHE A 1 100 ? -33.451 -1.615 26.184 1.00 49.16 100 PHE A CA 1
ATOM 783 C C . PHE A 1 100 ? -32.756 -0.910 27.363 1.00 49.16 100 PHE A C 1
ATOM 785 O O . PHE A 1 100 ? -31.885 -1.495 28.007 1.00 49.16 100 PHE A O 1
ATOM 792 N N . ALA A 1 101 ? -33.081 0.365 27.594 1.00 38.97 101 ALA A N 1
ATOM 793 C CA . ALA A 1 101 ? -32.758 1.053 28.848 1.00 38.97 101 ALA A CA 1
ATOM 794 C C . ALA A 1 101 ? -33.931 0.944 29.829 1.00 38.97 101 ALA A C 1
ATOM 796 O O . ALA A 1 101 ? -35.086 1.054 29.359 1.00 38.97 101 ALA A O 1
#

Organism: NCBI:txid141414

Sequence (101 aa):
ISSSKGSIAPGQSYKITVKYVPSIVDEVSCAYYTIKTMGGNQLKFHLRGQAEGYNVHLSTRTIHFGEVQTKQTTNRLLNIHNESDLPISFQFMTEKCNLFA

Foldseek 3Di:
DPDPDDDADPPGDDDDDDDDDDPDAQDKDKDWDWDADPVGDIDIDIDIDTHHDWDKDKPDPDDDQDDDDPPDDGDDDIDMDTPDPDDDDDDDDDDPPPPPD

InterPro domains:
  IPR013783 Immunoglobulin-like fold [G3DSA:2.60.40.10] (1-50)
  IPR013783 Immunoglobulin-like fold [G3DSA:2.60.40.10] (51-100)
  IPR052614 Cilia-Flagella-Associated Protein 65 [PTHR46127] (2-97)